Protein AF-A0AAN7NMK1-F1 (afdb_monomer_lite)

Sequence (71 aa):
MIIVGQPEKAQFRTRGNGLKLRQGRFTLDIRKIYFTERVVKHWNRLPREVVQSPSLEVFKRHLDEVLRDMV

pLDDT: mean 77.11, std 15.44, range [38.03, 94.94]

Secondary structure (DSSP, 8-state):
--------------SS-HHHHHHHHHHHHHHHHHHHHHHHHHHTTS-HHHHT-SSHHHHHHHHHHHHHHT-

Structure (mmCIF, N/CA/C/O backbone):
data_AF-A0AAN7NMK1-F1
#
_entry.id   AF-A0AAN7NMK1-F1
#
loop_
_atom_site.group_PDB
_atom_site.id
_atom_site.type_symbol
_atom_site.label_atom_id
_atom_site.label_alt_id
_atom_site.label_comp_id
_atom_site.label_asym_id
_atom_site.label_entity_id
_atom_site.label_seq_id
_atom_site.pdbx_PDB_ins_code
_atom_site.Cartn_x
_atom_site.Cartn_y
_atom_site.Cartn_z
_atom_site.occupancy
_atom_site.B_iso_or_equiv
_atom_site.auth_seq_id
_atom_site.auth_comp_id
_atom_site.auth_asym_id
_atom_site.auth_atom_id
_atom_site.pdbx_PDB_model_num
ATOM 1 N N . MET A 1 1 ? 47.946 22.335 -24.421 1.00 43.31 1 MET A N 1
ATOM 2 C CA . MET A 1 1 ? 48.143 20.980 -23.869 1.00 43.31 1 MET A CA 1
ATOM 3 C C . MET A 1 1 ? 47.148 20.770 -22.737 1.00 43.31 1 MET A C 1
ATOM 5 O O . MET A 1 1 ? 47.449 21.146 -21.620 1.00 43.31 1 MET A O 1
ATOM 9 N N . ILE A 1 2 ? 45.953 20.248 -23.034 1.00 38.03 2 ILE A N 1
ATOM 10 C CA . ILE A 1 2 ? 45.035 19.653 -22.048 1.00 38.03 2 ILE A CA 1
ATOM 11 C C . ILE A 1 2 ? 44.278 18.545 -22.795 1.00 38.03 2 ILE A C 1
ATOM 13 O O . ILE A 1 2 ? 43.460 18.841 -23.660 1.00 38.03 2 ILE A O 1
ATOM 17 N N . ILE A 1 3 ? 44.578 17.279 -22.501 1.00 50.88 3 ILE A N 1
ATOM 18 C CA . ILE A 1 3 ? 43.735 16.146 -22.898 1.00 50.88 3 ILE A CA 1
ATOM 19 C C . ILE A 1 3 ? 42.897 15.814 -21.663 1.00 50.88 3 ILE A C 1
ATOM 21 O O . ILE A 1 3 ? 43.377 15.133 -20.762 1.00 50.88 3 ILE A O 1
ATOM 25 N N . VAL A 1 4 ? 41.662 16.319 -21.584 1.00 54.00 4 VAL A N 1
ATOM 26 C CA . VAL A 1 4 ? 40.661 15.711 -20.697 1.00 54.00 4 VAL A CA 1
ATOM 27 C C . VAL A 1 4 ? 40.050 14.571 -21.495 1.00 54.00 4 VAL A C 1
ATOM 29 O O . VAL A 1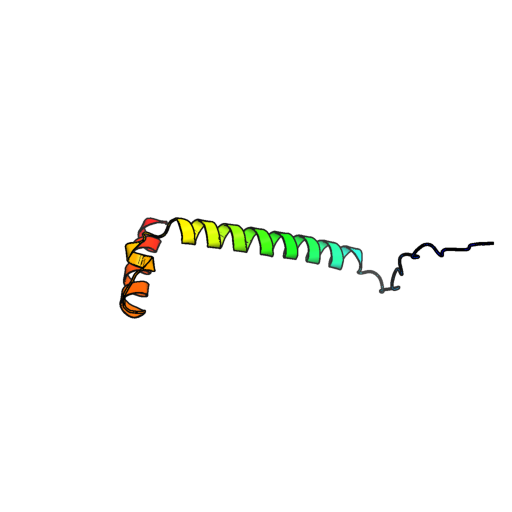 4 ? 39.302 14.793 -22.445 1.00 54.00 4 VAL A O 1
ATOM 32 N N . GLY A 1 5 ? 40.455 13.350 -21.144 1.00 52.31 5 GLY A N 1
ATOM 33 C CA . GLY A 1 5 ? 39.916 12.126 -21.715 1.00 52.31 5 GLY A CA 1
ATOM 34 C C . GLY A 1 5 ? 38.400 12.100 -21.562 1.00 52.31 5 GLY A C 1
ATOM 35 O O . GLY A 1 5 ? 37.864 12.244 -20.463 1.00 52.31 5 GLY A O 1
ATOM 36 N N . GLN A 1 6 ? 37.709 11.928 -22.684 1.00 47.75 6 GLN A N 1
ATOM 37 C CA . GLN A 1 6 ? 36.297 11.581 -22.678 1.00 47.75 6 GLN A CA 1
ATOM 38 C C . GLN A 1 6 ? 36.142 10.257 -21.918 1.00 47.75 6 GLN A C 1
ATOM 40 O O . GLN A 1 6 ? 36.981 9.371 -22.104 1.00 47.75 6 GLN A O 1
ATOM 45 N N . PRO A 1 7 ? 35.104 10.069 -21.081 1.00 49.31 7 PRO A N 1
ATOM 46 C CA . PRO A 1 7 ? 34.845 8.758 -20.519 1.00 49.31 7 PRO A CA 1
ATOM 47 C C . PRO A 1 7 ? 34.391 7.863 -21.671 1.00 49.31 7 PRO A C 1
ATOM 49 O O . PRO A 1 7 ? 33.219 7.856 -22.058 1.00 49.31 7 PRO A O 1
ATOM 52 N N . GLU A 1 8 ? 35.342 7.136 -22.260 1.00 55.22 8 GLU A N 1
ATOM 53 C CA . GLU A 1 8 ? 35.048 6.024 -23.142 1.00 55.22 8 GLU A CA 1
ATOM 54 C C . GLU A 1 8 ? 34.079 5.126 -22.387 1.00 55.22 8 GLU A C 1
ATOM 56 O O . GLU A 1 8 ? 34.374 4.611 -21.305 1.00 55.22 8 GLU A O 1
ATOM 61 N N . LYS A 1 9 ? 32.869 4.993 -22.936 1.00 54.94 9 LYS A N 1
ATOM 62 C C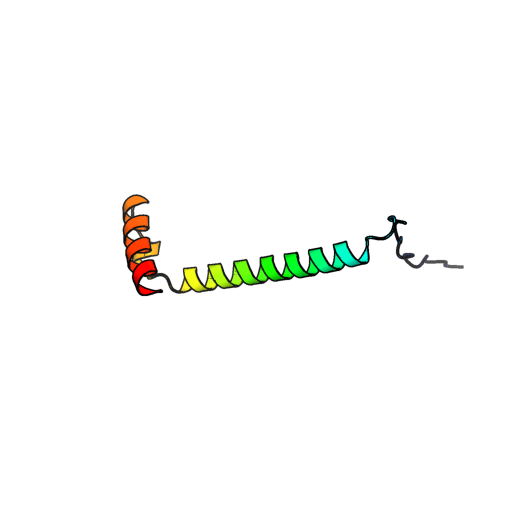A . LYS A 1 9 ? 31.898 4.023 -22.456 1.00 54.94 9 LYS A CA 1
ATOM 63 C C . LYS A 1 9 ? 32.604 2.680 -22.510 1.00 54.94 9 LYS A C 1
ATOM 65 O O . LYS A 1 9 ? 32.745 2.110 -23.588 1.00 54.94 9 LYS A O 1
ATOM 70 N N . ALA A 1 10 ? 33.049 2.194 -21.356 1.00 56.97 10 ALA A N 1
ATOM 71 C CA . ALA A 1 10 ? 33.566 0.853 -21.207 1.00 56.97 10 ALA A CA 1
ATOM 72 C C . ALA A 1 10 ? 32.412 -0.101 -21.524 1.00 56.97 10 ALA A C 1
ATOM 74 O O . ALA A 1 10 ? 31.603 -0.476 -20.673 1.00 56.97 10 ALA A O 1
ATOM 75 N N . GLN A 1 11 ? 32.294 -0.447 -22.802 1.00 57.72 11 GLN A N 1
ATOM 76 C CA . GLN A 1 11 ? 31.503 -1.563 -23.276 1.00 57.72 11 GLN A CA 1
ATOM 77 C C . GLN A 1 11 ? 32.254 -2.799 -22.795 1.00 57.72 11 GLN A C 1
ATOM 79 O O . GLN A 1 11 ? 33.074 -3.370 -23.512 1.00 57.72 11 GLN A O 1
ATOM 84 N N . PHE A 1 12 ? 32.026 -3.162 -21.528 1.00 52.19 12 PHE A N 1
ATOM 85 C CA . PHE A 1 12 ? 32.438 -4.447 -20.985 1.00 52.19 12 PHE A CA 1
ATOM 86 C C . PHE A 1 12 ? 31.960 -5.502 -21.979 1.00 52.19 12 PHE A C 1
ATOM 88 O O . PHE A 1 12 ? 30.751 -5.690 -22.158 1.00 52.19 12 PHE A O 1
ATOM 95 N N . ARG A 1 13 ? 32.922 -6.111 -22.684 1.00 58.38 13 ARG A N 1
ATOM 96 C CA . ARG A 1 13 ? 32.715 -7.136 -23.708 1.00 58.38 13 ARG A CA 1
ATOM 97 C C . ARG A 1 13 ? 32.061 -8.341 -23.047 1.00 58.38 13 ARG A C 1
ATOM 99 O O . ARG A 1 13 ? 32.718 -9.289 -22.639 1.00 58.38 13 ARG A O 1
ATOM 106 N N . THR A 1 14 ? 30.746 -8.284 -22.907 1.00 61.06 14 THR A N 1
ATOM 107 C CA . THR A 1 14 ? 29.930 -9.394 -22.444 1.00 61.06 14 THR A CA 1
ATOM 108 C C . THR A 1 14 ? 29.410 -10.110 -23.675 1.00 61.06 14 THR A C 1
ATOM 110 O O . THR A 1 14 ? 28.839 -9.508 -24.583 1.00 61.06 14 THR A O 1
ATOM 113 N N . ARG A 1 15 ? 29.678 -11.413 -23.719 1.00 63.41 15 ARG A N 1
ATOM 114 C CA . ARG A 1 15 ? 29.260 -12.366 -24.749 1.00 63.41 15 ARG A CA 1
ATOM 115 C C . ARG A 1 15 ? 27.735 -12.236 -24.978 1.00 63.41 15 ARG A C 1
ATOM 117 O O . ARG A 1 15 ? 26.942 -12.778 -24.220 1.00 63.41 15 ARG A O 1
ATOM 124 N N . GLY A 1 16 ? 27.317 -11.436 -25.960 1.00 66.56 16 GLY A N 1
ATOM 125 C CA . GLY A 1 16 ? 25.999 -11.492 -26.611 1.00 66.56 16 GLY A CA 1
ATOM 126 C C . GLY A 1 16 ? 24.707 -11.302 -25.792 1.00 66.56 16 GLY A C 1
ATOM 127 O O . GLY A 1 16 ? 23.679 -11.765 -26.268 1.00 66.56 16 GLY A O 1
ATOM 128 N N . ASN A 1 17 ? 24.688 -10.650 -24.615 1.00 64.00 17 ASN A N 1
ATOM 129 C CA . ASN A 1 17 ? 23.450 -10.511 -23.802 1.00 64.00 17 ASN A CA 1
ATOM 130 C C . ASN A 1 17 ? 23.160 -9.112 -23.211 1.00 64.00 17 ASN A C 1
ATOM 132 O O . ASN A 1 17 ? 22.148 -8.924 -22.531 1.00 64.00 17 ASN A O 1
ATOM 136 N N . GLY A 1 18 ? 23.996 -8.103 -23.476 1.00 64.69 18 GLY A N 1
ATOM 137 C CA . GLY A 1 18 ? 23.880 -6.782 -22.836 1.00 64.69 18 GLY A CA 1
ATOM 138 C C . GLY A 1 18 ? 22.548 -6.051 -23.080 1.00 64.69 18 GLY A C 1
ATOM 139 O O . GLY A 1 18 ? 22.038 -5.393 -22.176 1.00 64.69 18 GLY A O 1
ATOM 140 N N . LEU A 1 19 ? 21.948 -6.201 -24.267 1.00 62.53 19 LEU A N 1
ATOM 141 C CA . LEU A 1 19 ? 20.656 -5.585 -24.607 1.00 62.53 19 LEU A CA 1
ATOM 142 C C . LEU A 1 19 ? 19.476 -6.245 -23.871 1.00 62.53 19 LEU A C 1
ATOM 144 O O . LEU A 1 19 ? 18.624 -5.532 -23.347 1.00 62.53 19 LEU A O 1
ATOM 148 N N . LYS A 1 20 ? 19.464 -7.581 -23.744 1.00 63.41 20 LYS A N 1
ATOM 149 C CA . LYS A 1 20 ? 18.424 -8.327 -23.005 1.00 63.41 20 LYS A CA 1
ATOM 150 C C . LYS A 1 20 ? 18.451 -8.012 -21.508 1.00 63.41 20 LYS A C 1
ATOM 152 O O . LYS A 1 20 ? 17.400 -7.842 -20.897 1.00 63.41 20 LYS A O 1
ATOM 157 N N . LEU A 1 21 ? 19.645 -7.863 -20.926 1.00 63.81 21 LEU A N 1
ATOM 158 C CA . LEU A 1 21 ? 19.802 -7.456 -19.525 1.00 63.81 21 LEU A CA 1
ATOM 159 C C . LEU A 1 21 ? 19.352 -6.009 -19.287 1.00 63.81 21 LEU A C 1
ATOM 161 O O . LEU A 1 21 ? 18.701 -5.734 -18.283 1.00 63.81 21 LEU A O 1
ATOM 165 N N . ARG A 1 22 ? 19.644 -5.082 -20.212 1.00 66.50 22 ARG A N 1
ATOM 166 C CA . ARG A 1 22 ? 19.140 -3.700 -20.130 1.00 66.50 22 ARG A CA 1
ATOM 167 C C . ARG A 1 22 ? 17.621 -3.631 -20.281 1.00 66.50 22 ARG A C 1
ATOM 169 O O . ARG A 1 22 ? 16.991 -2.901 -19.525 1.00 66.50 22 ARG A O 1
ATOM 176 N N . GLN A 1 23 ? 17.041 -4.416 -21.190 1.00 70.94 23 GLN A N 1
ATOM 177 C CA . GLN A 1 23 ? 15.590 -4.505 -21.361 1.00 70.94 23 GLN A CA 1
ATOM 178 C C . GLN A 1 23 ? 14.908 -5.077 -20.110 1.00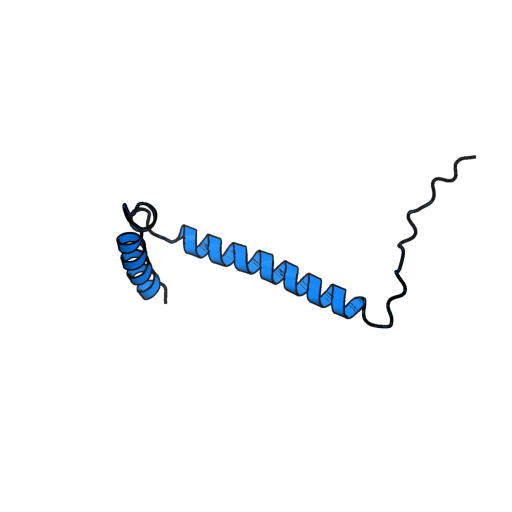 70.94 23 GLN A C 1
ATOM 180 O O . GLN A 1 23 ? 13.974 -4.468 -19.598 1.00 70.94 23 GLN A O 1
ATOM 185 N N . GLY A 1 24 ? 15.420 -6.185 -19.561 1.00 74.69 24 GLY A N 1
ATOM 186 C CA . GLY A 1 24 ? 14.903 -6.775 -18.323 1.00 74.69 24 GLY A CA 1
ATOM 187 C C . GLY A 1 24 ? 15.026 -5.838 -17.120 1.00 74.69 24 GLY A C 1
ATOM 188 O O . GLY A 1 24 ? 14.081 -5.715 -16.346 1.00 74.69 24 GLY A O 1
ATOM 189 N N . ARG A 1 25 ? 16.150 -5.120 -16.993 1.00 73.75 25 ARG A N 1
ATOM 190 C CA . ARG A 1 25 ? 16.356 -4.120 -15.935 1.00 73.75 25 ARG A CA 1
ATOM 191 C C . ARG A 1 25 ? 15.381 -2.948 -16.058 1.00 73.75 25 ARG A C 1
ATOM 193 O O . ARG A 1 25 ? 14.769 -2.592 -15.065 1.00 73.75 25 ARG A O 1
ATOM 200 N N . PHE A 1 26 ? 15.151 -2.435 -17.268 1.00 71.62 26 PHE A N 1
ATOM 201 C CA . PHE A 1 26 ? 14.144 -1.400 -17.529 1.00 71.62 26 PHE A CA 1
ATOM 202 C C . PHE A 1 26 ? 12.728 -1.860 -17.157 1.00 71.62 26 PHE A C 1
ATOM 204 O O . PHE A 1 26 ? 11.998 -1.144 -16.476 1.00 71.62 26 PHE A O 1
ATOM 211 N N . THR A 1 27 ? 12.344 -3.084 -17.534 1.00 81.62 27 THR A N 1
ATOM 212 C CA . THR A 1 27 ? 11.052 -3.654 -17.126 1.00 81.62 27 THR A CA 1
ATOM 213 C C . THR A 1 27 ? 10.958 -3.823 -15.609 1.00 81.62 27 THR A C 1
ATOM 215 O O . THR A 1 27 ? 9.897 -3.590 -15.033 1.00 81.62 27 THR A O 1
ATOM 218 N N . LEU A 1 28 ? 12.046 -4.219 -14.949 1.00 86.19 28 LEU A N 1
ATOM 219 C CA . LEU A 1 28 ? 12.082 -4.405 -13.500 1.00 86.19 28 LEU A CA 1
ATOM 220 C C . LEU A 1 28 ? 11.991 -3.071 -12.750 1.00 86.19 28 LEU A C 1
ATOM 222 O O . LEU A 1 28 ? 11.237 -2.975 -11.785 1.00 86.19 28 LEU A O 1
ATOM 226 N N . ASP A 1 29 ? 12.686 -2.040 -13.229 1.00 85.12 29 ASP A N 1
ATOM 227 C CA . ASP A 1 29 ? 12.634 -0.687 -12.675 1.00 85.12 29 ASP A CA 1
ATOM 228 C C . ASP A 1 29 ? 11.220 -0.090 -12.810 1.00 85.12 29 ASP A C 1
ATOM 230 O O . ASP A 1 29 ? 10.683 0.437 -11.836 1.00 85.12 29 ASP A O 1
ATOM 234 N N . ILE A 1 30 ? 10.553 -0.275 -13.958 1.00 83.31 30 ILE A N 1
ATOM 235 C CA . ILE A 1 30 ? 9.144 0.122 -14.140 1.00 83.31 30 ILE A CA 1
ATOM 236 C C . ILE A 1 30 ? 8.222 -0.648 -13.193 1.00 83.31 30 ILE A C 1
ATOM 238 O O . ILE A 1 30 ? 7.376 -0.045 -12.538 1.00 83.31 30 ILE A O 1
ATOM 242 N N . ARG A 1 31 ? 8.371 -1.977 -13.093 1.00 86.62 31 ARG A N 1
ATOM 243 C CA . ARG A 1 31 ? 7.553 -2.796 -12.182 1.00 86.62 31 ARG A CA 1
ATOM 244 C C . ARG A 1 31 ? 7.735 -2.372 -10.733 1.00 86.62 31 ARG A C 1
ATOM 246 O O . ARG A 1 31 ? 6.755 -2.345 -10.000 1.00 86.62 31 ARG A O 1
ATOM 253 N N . LYS A 1 32 ? 8.960 -2.029 -10.331 1.00 85.88 32 LYS A N 1
ATOM 254 C CA . LYS A 1 32 ? 9.260 -1.537 -8.986 1.00 85.88 32 LYS A CA 1
ATOM 255 C C . LYS A 1 32 ? 8.505 -0.239 -8.704 1.00 85.88 32 LYS A C 1
ATOM 257 O O . LYS A 1 32 ? 7.808 -0.170 -7.699 1.00 85.88 32 LYS A O 1
ATOM 262 N N . ILE A 1 33 ? 8.595 0.742 -9.603 1.00 86.94 33 ILE A N 1
ATOM 263 C CA . ILE A 1 33 ? 7.899 2.031 -9.461 1.00 86.94 33 ILE A CA 1
ATOM 264 C C . ILE A 1 33 ? 6.381 1.819 -9.438 1.00 86.94 33 ILE A C 1
ATOM 266 O O . ILE A 1 33 ? 5.715 2.243 -8.497 1.00 86.94 33 ILE A O 1
ATOM 270 N N . TYR A 1 34 ? 5.846 1.078 -10.410 1.00 84.44 34 TYR A N 1
ATOM 271 C CA . TYR A 1 34 ? 4.413 0.812 -10.518 1.00 84.44 34 TYR A CA 1
ATOM 272 C C . TYR A 1 34 ? 3.865 0.069 -9.296 1.00 84.44 34 TYR A C 1
ATOM 274 O O . TYR A 1 34 ? 2.796 0.397 -8.787 1.00 84.44 34 TYR A O 1
ATOM 282 N N . PHE A 1 35 ? 4.596 -0.926 -8.789 1.00 84.25 35 PHE A N 1
ATOM 283 C CA . PHE A 1 35 ? 4.193 -1.656 -7.594 1.00 84.25 35 PHE A CA 1
ATOM 284 C C . PHE A 1 35 ? 4.129 -0.732 -6.376 1.00 84.25 35 PHE A C 1
ATOM 286 O O . PHE A 1 35 ? 3.133 -0.746 -5.655 1.00 84.25 35 PHE A O 1
ATOM 293 N N . THR A 1 36 ? 5.140 0.118 -6.176 1.00 86.69 36 THR A N 1
ATOM 294 C CA . THR A 1 36 ? 5.141 1.093 -5.080 1.00 86.69 36 THR A CA 1
ATOM 295 C C . THR A 1 36 ? 3.976 2.075 -5.201 1.00 86.69 36 THR A C 1
ATOM 297 O O . THR A 1 36 ? 3.260 2.277 -4.224 1.00 86.69 36 THR A O 1
ATOM 300 N N . GLU A 1 37 ? 3.710 2.623 -6.388 1.00 89.75 37 GLU A N 1
ATOM 301 C CA . GLU A 1 37 ? 2.574 3.527 -6.618 1.00 89.75 37 GLU A CA 1
ATOM 302 C C . GLU A 1 37 ? 1.225 2.858 -6.335 1.00 89.75 37 GLU A C 1
ATOM 304 O O . GLU A 1 37 ? 0.348 3.447 -5.697 1.00 89.75 37 GLU A O 1
ATOM 309 N N . ARG A 1 38 ? 1.053 1.603 -6.769 1.00 87.75 38 ARG A N 1
ATOM 310 C CA . ARG A 1 38 ? -0.159 0.826 -6.490 1.00 87.75 38 ARG A CA 1
ATOM 311 C C . ARG A 1 38 ? -0.324 0.626 -4.991 1.00 87.75 38 ARG A C 1
ATOM 313 O O . ARG A 1 38 ? -1.393 0.942 -4.480 1.00 87.75 38 ARG A O 1
ATOM 320 N N . VAL A 1 39 ? 0.705 0.168 -4.285 1.00 86.56 39 VAL A N 1
ATOM 321 C CA . VAL A 1 39 ? 0.636 -0.056 -2.832 1.00 86.56 39 VAL A CA 1
ATOM 322 C C . VAL A 1 39 ? 0.305 1.240 -2.093 1.00 86.56 39 VAL A C 1
ATOM 324 O O . VAL A 1 39 ? -0.624 1.252 -1.291 1.00 86.56 39 VAL A O 1
ATOM 327 N N . VAL A 1 40 ? 0.975 2.349 -2.423 1.00 89.06 40 VAL A N 1
ATOM 328 C CA . VAL A 1 40 ? 0.706 3.664 -1.817 1.00 89.06 40 VAL A CA 1
ATOM 329 C C . VAL A 1 40 ? -0.735 4.104 -2.071 1.00 89.06 40 VAL A C 1
ATOM 331 O O . VAL A 1 40 ? -1.412 4.561 -1.153 1.00 89.06 40 VAL A O 1
ATOM 334 N N . LYS A 1 41 ? -1.256 3.913 -3.289 1.00 88.50 41 LYS A N 1
ATOM 335 C CA . LYS A 1 41 ? -2.650 4.246 -3.606 1.00 88.50 41 LYS A CA 1
ATOM 336 C C . LYS A 1 41 ? -3.648 3.426 -2.786 1.00 88.50 41 LYS A C 1
ATOM 338 O O . LYS A 1 41 ? -4.666 3.977 -2.391 1.00 88.50 41 LYS A O 1
ATOM 343 N N . HIS A 1 42 ? -3.392 2.140 -2.548 1.00 84.69 42 HIS A N 1
ATOM 344 C CA . HIS A 1 42 ? -4.292 1.307 -1.736 1.00 84.69 42 HIS A CA 1
ATOM 345 C C . HIS A 1 42 ? -4.190 1.685 -0.259 1.00 84.69 42 HIS A C 1
ATOM 347 O O . HIS A 1 42 ? -5.212 1.821 0.401 1.00 84.69 42 HIS A O 1
ATOM 353 N N . TRP A 1 43 ? -2.979 1.963 0.226 1.00 87.31 43 TRP A N 1
ATOM 354 C CA . TRP A 1 43 ? -2.754 2.437 1.588 1.00 87.31 43 TRP A CA 1
ATOM 355 C C . TRP A 1 43 ? -3.477 3.759 1.876 1.00 87.31 43 TRP A C 1
ATOM 357 O O . TRP A 1 43 ? -4.171 3.877 2.878 1.00 87.31 43 TRP A O 1
ATOM 367 N N . ASN A 1 44 ? -3.407 4.723 0.954 1.00 87.69 44 ASN A N 1
ATOM 368 C CA . ASN A 1 44 ? -4.087 6.018 1.083 1.00 87.69 44 ASN A CA 1
ATOM 369 C C . ASN A 1 44 ? -5.621 5.926 1.023 1.00 87.69 44 ASN A C 1
ATOM 371 O O . ASN A 1 44 ? -6.299 6.903 1.329 1.00 87.69 44 ASN A O 1
ATOM 375 N N . ARG A 1 45 ? -6.175 4.786 0.592 1.00 88.38 45 ARG A N 1
ATOM 376 C CA . ARG A 1 45 ? -7.623 4.531 0.579 1.00 88.38 45 ARG A CA 1
ATOM 377 C C . ARG A 1 45 ? -8.108 3.855 1.857 1.00 88.38 45 ARG A C 1
ATOM 379 O O . ARG A 1 45 ? -9.315 3.701 2.013 1.00 88.38 45 ARG A O 1
ATOM 386 N N . LEU A 1 46 ? -7.204 3.435 2.742 1.00 89.81 46 LEU A N 1
ATOM 387 C CA . LEU A 1 46 ? -7.601 2.832 4.005 1.00 89.81 46 LEU A CA 1
ATOM 388 C C . LEU A 1 46 ? -8.208 3.892 4.934 1.00 89.81 46 LEU A C 1
ATOM 390 O O . LEU A 1 46 ? -7.649 4.987 5.061 1.00 89.81 46 LEU A O 1
ATOM 394 N N . PRO A 1 47 ? -9.318 3.571 5.620 1.00 89.19 47 PRO A N 1
ATOM 395 C CA . PRO A 1 47 ? -9.874 4.439 6.643 1.00 89.19 47 PRO A CA 1
ATOM 396 C C . PRO A 1 47 ? -8.870 4.683 7.767 1.00 89.19 47 PRO A C 1
ATOM 398 O O . PRO A 1 47 ? -8.085 3.804 8.146 1.00 89.19 47 PRO A O 1
ATOM 401 N N . ARG A 1 48 ? -8.929 5.880 8.352 1.00 89.94 48 ARG A N 1
ATOM 402 C CA . ARG A 1 48 ? -8.039 6.265 9.451 1.00 89.94 48 ARG A CA 1
ATOM 403 C C . ARG A 1 48 ? -8.232 5.370 10.672 1.00 89.94 48 ARG A C 1
ATOM 405 O O . ARG A 1 48 ? -7.244 5.068 11.334 1.00 89.94 48 ARG A O 1
ATOM 412 N N . GLU A 1 49 ? -9.455 4.906 10.939 1.00 87.62 49 GLU A N 1
ATOM 413 C CA . GLU A 1 49 ? -9.723 3.975 12.044 1.00 87.62 49 GLU A CA 1
ATOM 414 C C . GLU A 1 49 ? -8.947 2.660 11.899 1.00 87.62 49 GLU A C 1
ATOM 416 O O . GLU A 1 49 ? -8.429 2.145 12.888 1.00 87.62 49 GLU A O 1
ATOM 421 N N . VAL A 1 50 ? -8.805 2.146 10.670 1.00 89.25 50 VAL A N 1
ATOM 422 C CA . VAL A 1 50 ? -8.021 0.932 10.411 1.00 89.25 50 VAL A CA 1
ATOM 423 C C . VAL A 1 50 ? -6.561 1.195 10.745 1.00 89.25 50 VAL A C 1
ATOM 425 O O . VAL A 1 50 ? -5.983 0.474 11.551 1.00 89.25 50 VAL A O 1
ATOM 428 N N . VAL A 1 51 ? -5.976 2.273 10.217 1.00 88.25 51 VAL A N 1
ATOM 429 C CA . VAL A 1 51 ? -4.560 2.620 10.445 1.00 88.25 51 VAL A CA 1
ATOM 430 C C . VAL A 1 51 ? -4.259 2.913 11.922 1.00 88.25 51 VAL A C 1
ATOM 432 O O . VAL A 1 51 ? -3.155 2.645 12.386 1.00 88.25 51 VAL A O 1
ATOM 435 N N . GLN A 1 52 ? -5.233 3.431 12.675 1.00 91.06 52 GLN A N 1
ATOM 436 C CA . GLN A 1 52 ? -5.091 3.790 14.091 1.00 91.06 52 GLN A CA 1
ATOM 437 C C . GLN A 1 52 ? -5.497 2.684 15.073 1.00 91.06 52 GLN A C 1
ATOM 439 O O . GLN A 1 52 ? -5.686 2.948 16.261 1.00 91.06 52 GLN A O 1
ATOM 444 N N . SER A 1 53 ? -5.622 1.446 14.598 1.00 92.81 53 SER A N 1
ATOM 445 C CA . SER A 1 53 ? -5.988 0.309 15.440 1.00 92.81 53 SER A CA 1
ATOM 446 C C . SER A 1 53 ? -5.006 0.126 16.615 1.00 92.81 53 SER A C 1
ATOM 448 O O . SER A 1 53 ? -3.793 0.134 16.403 1.00 92.81 53 SER A O 1
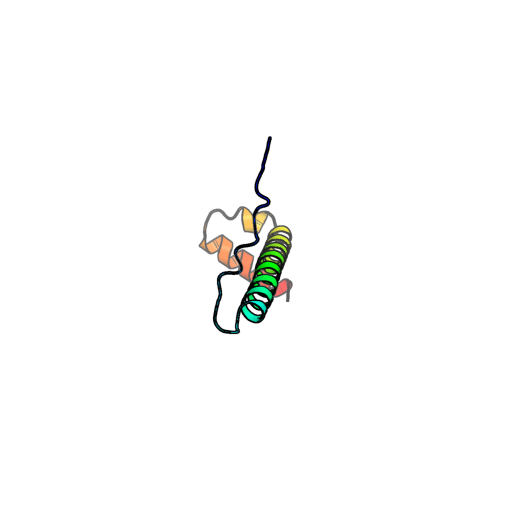ATOM 450 N N . PRO A 1 54 ? -5.497 -0.104 17.847 1.00 92.56 54 PRO A N 1
ATOM 451 C CA . PRO A 1 54 ? -4.655 -0.208 19.044 1.00 92.56 54 PRO A CA 1
ATOM 452 C C . PRO A 1 54 ? -3.860 -1.522 19.136 1.00 92.56 54 PRO A C 1
ATOM 454 O O . PRO A 1 54 ? -2.914 -1.612 19.915 1.00 92.56 54 PRO A O 1
ATOM 457 N N . SER A 1 55 ? -4.227 -2.549 18.362 1.00 94.94 55 SER A N 1
ATOM 458 C CA . SER A 1 55 ? -3.509 -3.824 18.294 1.00 94.94 55 SER A CA 1
ATOM 459 C C . SER A 1 55 ? -3.467 -4.378 16.871 1.00 94.94 55 SER A C 1
ATOM 461 O O . SER A 1 55 ? -4.293 -4.041 16.018 1.00 94.94 55 SER A O 1
ATOM 463 N N . LEU A 1 56 ? -2.504 -5.270 16.621 1.00 92.88 56 LEU A N 1
ATOM 464 C CA . LEU A 1 56 ? -2.319 -5.892 15.311 1.00 92.88 56 LEU A CA 1
ATOM 465 C C . LEU A 1 56 ? -3.478 -6.825 14.923 1.00 92.88 56 LEU A C 1
ATOM 467 O O . LEU A 1 56 ? -3.805 -6.925 13.745 1.00 92.88 56 LEU A O 1
ATOM 471 N N . GLU A 1 57 ? -4.104 -7.508 15.885 1.00 93.25 57 GLU A N 1
ATOM 472 C CA . GLU A 1 57 ? -5.284 -8.345 15.617 1.00 93.25 57 GLU A CA 1
ATOM 473 C C . GLU A 1 57 ? -6.471 -7.512 15.138 1.00 93.25 57 GLU A C 1
ATOM 475 O O . GLU A 1 57 ? -7.104 -7.853 14.139 1.00 93.25 57 GLU A O 1
ATOM 480 N N . VAL A 1 58 ? -6.731 -6.387 15.808 1.00 92.94 58 VAL A N 1
ATOM 481 C CA . VAL A 1 58 ? -7.812 -5.467 15.435 1.00 92.94 58 VAL A CA 1
ATOM 482 C C . VAL A 1 58 ? -7.524 -4.836 14.071 1.00 92.94 58 VAL A C 1
ATOM 484 O O . VAL A 1 58 ? -8.412 -4.792 13.223 1.00 92.94 58 VAL A O 1
ATOM 487 N N . PHE A 1 59 ? -6.267 -4.449 13.820 1.00 92.38 59 PHE A N 1
ATOM 488 C CA . PHE A 1 59 ? -5.823 -3.959 12.513 1.00 92.38 59 PHE A CA 1
ATOM 489 C C . PHE A 1 59 ? -6.108 -4.964 11.393 1.00 92.38 59 PHE A C 1
ATOM 491 O O . PHE A 1 59 ? -6.687 -4.595 10.375 1.00 92.38 59 PHE A O 1
ATOM 498 N N . LYS A 1 60 ? -5.726 -6.236 11.577 1.00 92.19 60 LYS A N 1
ATOM 499 C CA . LYS A 1 60 ? -5.931 -7.290 10.572 1.00 92.19 60 LYS A CA 1
ATOM 500 C C . LYS A 1 60 ? -7.412 -7.514 10.278 1.00 92.19 60 LYS A C 1
ATOM 502 O O . LYS A 1 60 ? -7.776 -7.575 9.111 1.00 92.19 60 LYS A O 1
ATOM 507 N N . ARG A 1 61 ? -8.262 -7.564 11.312 1.00 93.31 61 ARG A N 1
ATOM 508 C CA . ARG A 1 61 ? -9.713 -7.729 11.132 1.00 93.31 61 ARG A CA 1
ATOM 509 C C . ARG A 1 61 ? -10.320 -6.575 10.330 1.00 93.31 61 ARG A C 1
ATOM 511 O O . ARG A 1 61 ? -11.026 -6.817 9.359 1.00 93.31 61 ARG A O 1
ATOM 518 N N . HIS A 1 62 ? -10.013 -5.333 10.707 1.00 91.94 62 HIS A N 1
ATOM 519 C CA . HIS A 1 62 ? -10.524 -4.156 10.002 1.00 91.94 62 HIS A CA 1
ATOM 520 C C . HIS A 1 62 ? -9.983 -4.050 8.572 1.00 91.94 62 HIS A C 1
ATOM 522 O O . HIS A 1 62 ? -10.704 -3.655 7.660 1.00 91.94 62 HIS A O 1
ATOM 528 N N . LEU A 1 63 ? -8.719 -4.418 8.356 1.00 90.50 63 LEU A N 1
ATOM 529 C CA . LEU A 1 63 ? -8.138 -4.450 7.021 1.00 90.50 63 LEU A CA 1
ATOM 530 C C . LEU A 1 63 ? -8.834 -5.492 6.135 1.00 90.50 63 LEU A C 1
ATOM 532 O O . LEU A 1 63 ? -9.143 -5.177 4.991 1.00 90.50 63 LEU A O 1
ATOM 536 N N . ASP A 1 64 ? -9.117 -6.691 6.649 1.00 91.00 64 ASP A N 1
ATOM 537 C CA . ASP A 1 64 ? -9.824 -7.741 5.902 1.00 91.00 64 ASP A CA 1
ATOM 538 C C . ASP A 1 64 ? -11.255 -7.327 5.524 1.00 91.00 64 ASP A C 1
ATOM 540 O O . ASP A 1 64 ? -11.713 -7.635 4.423 1.00 91.00 64 ASP A O 1
ATOM 544 N N . GLU A 1 65 ? -11.957 -6.608 6.403 1.00 89.31 65 GLU A N 1
ATOM 545 C CA . GLU A 1 65 ? -13.276 -6.032 6.111 1.00 89.31 65 GLU A CA 1
ATOM 546 C C . GLU A 1 65 ? -13.193 -4.995 4.979 1.00 89.31 65 GLU A C 1
ATOM 548 O O . GLU A 1 65 ? -13.929 -5.090 3.999 1.00 89.31 65 GLU A O 1
ATOM 553 N N . VAL A 1 66 ? -12.247 -4.053 5.062 1.00 88.12 66 VAL A N 1
ATOM 554 C CA . VAL A 1 66 ? -12.053 -3.007 4.042 1.00 88.12 66 VAL A CA 1
ATOM 555 C C . VAL A 1 66 ? -11.599 -3.591 2.703 1.00 88.12 66 VAL A C 1
ATOM 557 O O . VAL A 1 66 ? -12.042 -3.146 1.646 1.00 88.12 66 VAL A O 1
ATOM 560 N N . LEU A 1 67 ? -10.722 -4.595 2.718 1.00 85.94 67 LEU A N 1
ATOM 561 C CA . LEU A 1 67 ? -10.240 -5.232 1.495 1.00 85.94 67 LEU A CA 1
ATOM 562 C C . LEU A 1 67 ? -11.315 -6.081 0.810 1.00 85.94 67 LEU A C 1
ATOM 564 O O . LEU A 1 67 ? -11.273 -6.181 -0.413 1.00 85.94 67 LEU A O 1
ATOM 568 N N . ARG A 1 68 ? -12.280 -6.655 1.546 1.00 86.00 68 ARG A N 1
ATOM 569 C CA . ARG A 1 68 ? -13.440 -7.337 0.940 1.00 86.00 68 ARG A CA 1
ATOM 570 C C . ARG A 1 68 ? -14.342 -6.386 0.158 1.00 86.00 68 ARG A C 1
ATOM 572 O O . ARG A 1 68 ? -14.900 -6.814 -0.841 1.00 86.00 68 ARG A O 1
ATOM 579 N N . ASP A 1 69 ? -14.474 -5.139 0.606 1.00 79.19 69 ASP A N 1
ATOM 580 C CA . ASP A 1 69 ? -15.300 -4.111 -0.048 1.00 79.19 69 ASP A CA 1
ATOM 581 C C . ASP A 1 69 ? -14.584 -3.430 -1.233 1.00 79.19 69 ASP A C 1
ATOM 583 O O . ASP A 1 69 ? -15.214 -2.886 -2.134 1.00 79.19 6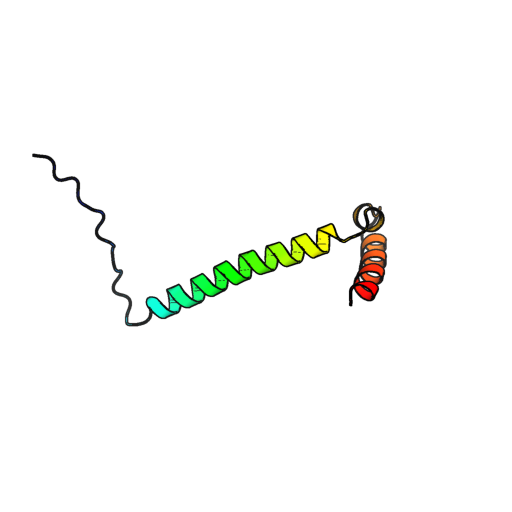9 ASP A 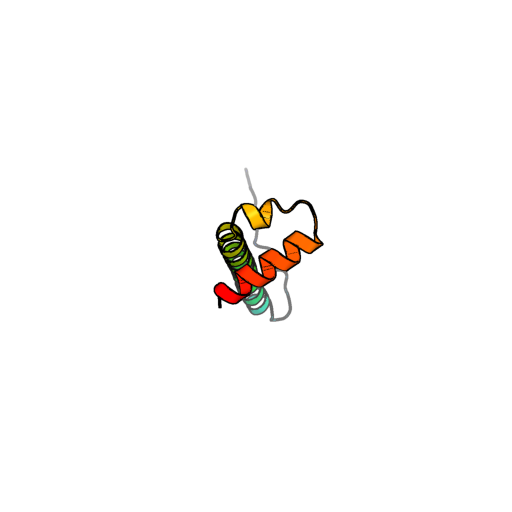O 1
ATOM 587 N N . MET A 1 70 ? -13.245 -3.472 -1.269 1.00 72.50 70 MET A N 1
ATOM 588 C CA . MET A 1 70 ? -12.444 -2.920 -2.373 1.00 72.50 70 MET A CA 1
ATOM 589 C C . MET A 1 70 ? -12.324 -3.836 -3.612 1.00 72.50 70 MET A C 1
ATOM 591 O O . MET A 1 70 ? -11.684 -3.415 -4.585 1.00 72.50 70 MET A O 1
ATOM 595 N N . VAL A 1 71 ? -12.883 -5.056 -3.580 1.00 59.09 71 VAL A N 1
ATOM 596 C CA . VAL A 1 71 ? -12.914 -6.034 -4.696 1.00 59.09 71 VAL A CA 1
ATOM 597 C C . VAL A 1 71 ? -14.208 -5.898 -5.486 1.00 59.09 71 VAL A C 1
ATOM 599 O O . VAL A 1 71 ? -14.100 -5.808 -6.730 1.00 59.09 71 VAL A O 1
#

Foldseek 3Di:
DDDPDDPDPPPPPDPPCPVVVVVVVVVVVVCVVVVVVVVVVVVVPQDPCLVPPPDPVSNVVSVVVVVVVVD

Radius of gyration: 23.71 Å; chains: 1; bounding box: 63×33×46 Å

Organism: Mycteria americana (NCBI:txid33587)